Protein AF-A0AAC9ZAG9-F1 (afdb_monomer_lite)

Sequence (111 aa):
MLNHARTSDVYRRPFRFSRSLTHSKCSLFVRFMWAMRKTVIGGEVSEDDWVIVWNGRSVGRISLDAFPYNDAKSWTWATWVHPAEHGRVDTMEEAREKVRKVVLRVLASED

Radius of gyration: 29.69 Å; chains: 1; bounding box: 39×65×87 Å

Foldseek 3Di:
DDDDDDDDDDDDDDDDDDDDDDPPPPVPPLPFDWDWDFDADPNDTDPFKIFIDTSNHGFKIKGAQPDDPPPFAGIKIWTPQPVTDIGHDNDPVVNVVVSVVVVVVSVVVVD

Secondary structure (DSSP, 8-state):
---------------------------------EEEEEEEETTEEEEEEEEEEETTEEEEEEEE-SS-STT--SEEEEE-SSSP-EEEESSHHHHHHHHHHHHHHHHHT--

Organism: NCBI:txid60890

Structure (mmCIF, N/CA/C/O backbone):
data_AF-A0AAC9ZAG9-F1
#
_entry.id   AF-A0AAC9ZAG9-F1
#
loop_
_atom_site.group_PDB
_atom_site.id
_atom_site.type_symbol
_atom_site.label_atom_id
_atom_site.label_alt_id
_atom_site.label_comp_id
_atom_site.label_asym_id
_atom_site.label_entity_id
_atom_site.label_seq_id
_atom_site.pdbx_PDB_ins_code
_atom_site.Cartn_x
_atom_site.Cartn_y
_atom_site.Cartn_z
_atom_site.occupancy
_atom_site.B_iso_or_equiv
_atom_site.auth_seq_id
_atom_site.auth_comp_id
_atom_site.auth_asym_id
_atom_site.auth_atom_id
_atom_site.pdbx_PDB_model_num
ATOM 1 N N . MET A 1 1 ? 17.620 49.764 66.964 1.00 44.97 1 MET A N 1
ATOM 2 C CA . MET A 1 1 ? 17.117 48.440 67.395 1.00 44.97 1 MET A CA 1
ATOM 3 C C . MET A 1 1 ? 15.612 48.534 67.516 1.00 44.97 1 MET A C 1
ATOM 5 O O . MET A 1 1 ? 15.183 49.415 68.240 1.00 44.97 1 MET A O 1
ATOM 9 N N . LEU A 1 2 ? 14.835 47.689 66.836 1.00 36.41 2 LEU A N 1
ATOM 10 C CA . LEU A 1 2 ? 13.426 47.433 67.170 1.00 36.41 2 LEU A CA 1
ATOM 11 C C . LEU A 1 2 ? 13.004 46.113 66.508 1.00 36.41 2 LEU A C 1
ATOM 13 O O . LEU A 1 2 ? 12.694 46.056 65.324 1.00 36.41 2 LEU A O 1
ATOM 17 N N . ASN A 1 3 ? 13.062 45.045 67.303 1.00 41.78 3 ASN A N 1
ATOM 18 C CA . ASN A 1 3 ? 12.321 43.807 67.085 1.00 41.78 3 ASN A CA 1
ATOM 19 C C . ASN A 1 3 ? 10.906 44.014 67.635 1.00 41.78 3 ASN A C 1
ATOM 21 O O . ASN A 1 3 ? 10.797 44.596 68.712 1.00 41.78 3 ASN A O 1
ATOM 25 N N . HIS A 1 4 ? 9.875 43.437 67.016 1.00 35.66 4 HIS A N 1
ATOM 26 C CA . HIS A 1 4 ? 9.068 42.388 67.664 1.00 35.66 4 HIS A CA 1
ATOM 27 C C . HIS A 1 4 ? 7.894 41.922 66.798 1.00 35.66 4 HIS A C 1
ATOM 29 O O . HIS A 1 4 ? 7.193 42.704 66.161 1.00 35.66 4 HIS A O 1
ATOM 35 N N . ALA A 1 5 ? 7.708 40.605 66.837 1.00 42.03 5 ALA A N 1
ATOM 36 C CA . ALA A 1 5 ? 6.635 39.824 66.249 1.00 42.03 5 ALA A CA 1
ATOM 37 C C . ALA A 1 5 ? 5.293 39.967 67.003 1.00 42.03 5 ALA A C 1
ATOM 39 O O . ALA A 1 5 ? 5.256 40.368 68.167 1.00 42.03 5 ALA A O 1
ATOM 40 N N . ARG A 1 6 ? 4.201 39.557 66.341 1.00 35.91 6 ARG A N 1
ATOM 41 C CA . ARG A 1 6 ? 2.849 39.329 66.891 1.00 35.91 6 ARG A CA 1
ATOM 42 C C . ARG A 1 6 ? 2.343 37.942 66.442 1.00 35.91 6 ARG A C 1
ATOM 44 O O . ARG A 1 6 ? 2.475 37.639 65.263 1.00 35.91 6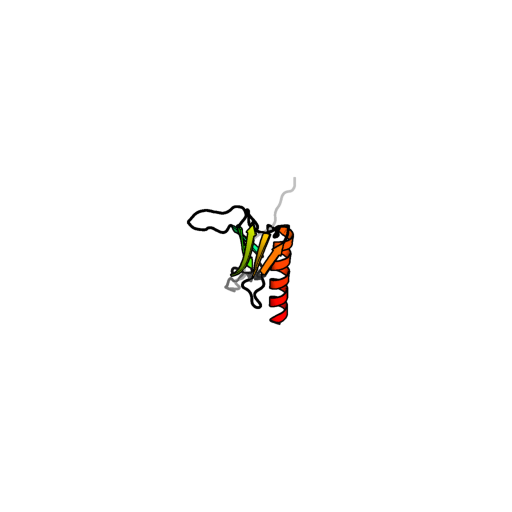 ARG A O 1
ATOM 51 N N . THR A 1 7 ? 2.041 37.012 67.363 1.00 39.53 7 THR A N 1
ATOM 52 C CA . THR A 1 7 ? 0.726 36.689 68.011 1.00 39.53 7 THR A CA 1
ATOM 53 C C . THR A 1 7 ? -0.002 35.536 67.274 1.00 39.53 7 THR A C 1
ATOM 55 O O . THR A 1 7 ? -0.423 35.729 66.142 1.00 39.53 7 THR A O 1
ATOM 58 N N . SER A 1 8 ? 0.137 34.268 67.696 1.00 38.47 8 SER A N 1
ATOM 59 C CA . SER A 1 8 ? -0.743 33.406 68.545 1.00 38.47 8 SER A CA 1
ATOM 60 C C . SER A 1 8 ? -2.171 33.043 68.056 1.00 38.47 8 SER A C 1
ATOM 62 O O . SER A 1 8 ? -3.074 33.868 68.063 1.00 38.47 8 SER A O 1
ATOM 64 N N . ASP A 1 9 ? -2.330 31.757 67.698 1.00 39.03 9 ASP A N 1
ATOM 65 C CA . ASP A 1 9 ? -3.156 30.688 68.316 1.00 39.03 9 ASP A CA 1
ATOM 66 C C . ASP A 1 9 ? -4.712 30.774 68.514 1.00 39.03 9 ASP A C 1
ATOM 68 O O . ASP A 1 9 ? -5.228 31.500 69.357 1.00 39.03 9 ASP A O 1
ATOM 72 N N . VAL A 1 10 ? -5.385 29.817 67.831 1.00 39.94 10 VAL A N 1
ATOM 73 C CA . VAL A 1 10 ? -6.517 28.884 68.166 1.00 39.94 10 VAL A CA 1
ATOM 74 C C . VAL A 1 10 ? -8.035 29.168 68.006 1.00 39.94 10 VAL A C 1
ATOM 76 O O . VAL A 1 10 ? -8.626 30.051 68.613 1.00 39.94 10 VAL A O 1
ATOM 79 N N . TYR A 1 11 ? -8.655 28.158 67.348 1.00 30.48 11 TYR A N 1
ATOM 80 C CA . TYR A 1 11 ? -9.984 27.506 67.496 1.00 30.48 11 TYR A CA 1
ATOM 81 C C . TYR A 1 11 ? -11.201 27.949 66.645 1.00 30.48 11 TYR A C 1
ATOM 83 O O . TYR A 1 11 ? -11.932 28.857 67.020 1.00 30.48 11 TYR A O 1
ATOM 91 N N . ARG A 1 12 ? -11.565 27.119 65.637 1.00 36.69 12 ARG A N 1
ATOM 92 C CA . ARG A 1 12 ? -12.884 26.421 65.510 1.00 36.69 12 ARG A CA 1
ATOM 93 C C . ARG A 1 12 ? -12.974 25.483 64.275 1.00 36.69 12 ARG A C 1
ATOM 95 O O . ARG A 1 12 ? -13.178 25.949 63.170 1.00 36.69 12 ARG A O 1
ATOM 102 N N . ARG A 1 13 ? -12.844 24.167 64.533 1.00 47.53 13 ARG A N 1
ATOM 103 C CA . ARG A 1 13 ? -13.651 22.980 64.110 1.00 47.53 13 ARG A CA 1
ATOM 104 C C . ARG A 1 13 ? -14.211 22.800 62.661 1.00 47.53 13 ARG A C 1
ATOM 106 O O . ARG A 1 13 ? -14.320 23.742 61.897 1.00 47.53 13 ARG A O 1
ATOM 113 N N . PRO A 1 14 ? -14.529 21.543 62.263 1.00 48.56 14 PRO A N 1
ATOM 114 C CA . PRO A 1 14 ? -14.115 20.969 60.982 1.00 48.56 14 PRO A CA 1
ATOM 115 C C . PRO A 1 14 ? -15.234 20.894 59.935 1.00 48.56 14 PRO A C 1
ATOM 117 O O . PRO A 1 14 ? -16.389 20.646 60.272 1.00 48.56 14 PRO A O 1
ATOM 120 N N . PHE A 1 15 ? -14.866 20.960 58.654 1.00 33.34 15 PHE A N 1
ATOM 121 C CA . PHE A 1 15 ? -15.697 20.445 57.567 1.00 33.34 15 PHE A CA 1
ATOM 122 C C . PHE A 1 15 ? -15.016 19.239 56.928 1.00 33.34 15 PHE A C 1
ATOM 124 O O . PHE A 1 15 ? -13.955 19.317 56.314 1.00 33.34 15 PHE A O 1
ATOM 131 N N . ARG A 1 16 ? -15.653 18.091 57.133 1.00 43.94 16 ARG A N 1
ATOM 132 C CA . ARG A 1 16 ? -15.365 16.826 56.477 1.00 43.94 16 ARG A CA 1
ATOM 133 C C . ARG A 1 16 ? -16.045 16.895 55.108 1.00 43.94 16 ARG A C 1
ATOM 135 O O . ARG A 1 16 ? -17.268 16.875 55.055 1.00 43.94 16 ARG A O 1
ATOM 142 N N . PHE A 1 17 ? -15.289 16.944 54.017 1.00 34.81 17 PHE A N 1
ATOM 143 C CA . PHE A 1 17 ? -15.793 16.467 52.730 1.00 34.81 17 PHE A CA 1
ATOM 144 C C . PHE A 1 17 ? -14.730 15.590 52.082 1.00 34.81 17 PHE A C 1
ATOM 146 O O . PHE A 1 17 ? -13.651 16.022 51.689 1.00 34.81 17 PHE A O 1
ATOM 153 N N . SER A 1 18 ? -15.033 14.302 52.111 1.00 39.91 18 SER A N 1
ATOM 154 C CA . SER A 1 18 ? -14.265 13.221 51.528 1.00 39.91 18 SER A CA 1
ATOM 155 C C . SER A 1 18 ? -14.416 13.181 50.009 1.00 39.91 18 SER A C 1
ATOM 157 O O . SER A 1 18 ? -15.485 13.515 49.503 1.00 39.91 18 SER A O 1
ATOM 159 N N . ARG A 1 19 ? -13.423 12.543 49.376 1.00 40.66 19 ARG A N 1
ATOM 160 C CA . ARG A 1 19 ? -13.381 11.994 48.006 1.00 40.66 19 ARG A CA 1
ATOM 161 C C . ARG A 1 19 ? -13.000 13.035 46.954 1.00 40.66 19 ARG A C 1
ATOM 163 O O . ARG A 1 19 ? -13.780 13.899 46.593 1.00 40.66 19 ARG A O 1
ATOM 170 N N . SER A 1 20 ? -11.734 13.082 46.542 1.00 49.38 20 SER A N 1
ATOM 171 C CA . SER A 1 20 ? -11.099 12.112 45.633 1.00 49.38 20 SER A CA 1
ATOM 172 C C . SER A 1 20 ? -11.958 11.845 44.399 1.00 49.38 20 SER A C 1
ATOM 174 O O . SER A 1 20 ? -12.771 10.928 44.383 1.00 49.38 20 SER A O 1
ATOM 176 N N . LEU A 1 21 ? -11.759 12.669 43.382 1.00 41.72 21 LEU A N 1
ATOM 177 C CA . LEU A 1 21 ? -11.765 12.304 41.969 1.00 41.72 21 LEU A CA 1
ATOM 178 C C . LEU A 1 21 ? -11.364 13.584 41.251 1.00 41.72 21 LEU A C 1
ATOM 180 O O . LEU A 1 21 ? -12.183 14.445 40.938 1.00 41.72 21 LEU A O 1
ATOM 184 N N . THR A 1 22 ? -10.055 13.738 41.064 1.00 48.72 22 THR A N 1
ATOM 185 C CA . THR A 1 22 ? -9.536 14.573 39.993 1.00 48.72 22 THR A CA 1
ATOM 186 C C . THR A 1 22 ? -10.270 14.127 38.739 1.00 48.72 22 THR A C 1
ATOM 188 O O . THR A 1 22 ? -10.119 12.994 38.285 1.00 48.72 22 THR A O 1
ATOM 191 N N . HIS A 1 23 ? -11.137 14.996 38.225 1.00 39.66 23 HIS A N 1
ATOM 192 C CA . HIS A 1 23 ? -11.703 14.865 36.895 1.00 39.66 23 HIS A CA 1
ATOM 193 C C . HIS A 1 23 ? -10.532 15.026 35.917 1.00 39.66 23 HIS A C 1
ATOM 195 O O . HIS A 1 23 ? -10.337 16.073 35.303 1.00 39.66 23 HIS A O 1
ATOM 201 N N . SER A 1 24 ? -9.718 13.978 35.792 1.00 41.28 24 SER A N 1
ATOM 202 C CA . SER A 1 24 ? -8.961 13.726 34.586 1.00 41.28 24 SER A CA 1
ATOM 203 C C . SER A 1 24 ? -10.018 13.535 33.516 1.00 41.28 24 SER A C 1
ATOM 205 O O . SER A 1 24 ? -10.494 12.431 33.265 1.00 41.28 24 SER A O 1
ATOM 207 N N . LYS A 1 25 ? -10.401 14.640 32.877 1.00 45.16 25 LYS A N 1
ATOM 208 C CA . LYS A 1 25 ? -10.782 14.613 31.476 1.00 45.16 25 LYS A CA 1
ATOM 209 C C . LYS A 1 25 ? -9.545 14.103 30.738 1.00 45.16 25 LYS A C 1
ATOM 211 O O . LYS A 1 25 ? -8.800 14.874 30.142 1.00 45.16 25 LYS A O 1
ATOM 216 N N . CYS A 1 26 ? -9.307 12.792 30.821 1.00 34.34 26 CYS A N 1
ATOM 217 C CA . CYS A 1 26 ? -8.665 12.042 29.766 1.00 34.34 26 CYS A CA 1
ATOM 218 C C . CYS A 1 26 ? -9.588 12.258 28.581 1.00 34.34 26 CYS A C 1
ATOM 220 O O . CYS A 1 26 ? -10.552 11.527 28.372 1.00 34.34 26 CYS A O 1
ATOM 222 N N . SER A 1 27 ? -9.361 13.381 27.908 1.00 42.62 27 SER A N 1
ATOM 223 C CA . SER A 1 27 ? -9.904 13.658 26.607 1.00 42.62 27 SER A CA 1
ATOM 224 C C . SER A 1 27 ? -9.363 12.524 25.759 1.00 42.62 27 SER A C 1
ATOM 226 O O . SER A 1 27 ? -8.213 12.549 25.323 1.00 42.62 27 SER A O 1
ATOM 228 N N . LEU A 1 28 ? -10.163 11.465 25.646 1.00 45.50 28 LEU A N 1
ATOM 229 C CA . LEU A 1 28 ? -10.043 10.411 24.661 1.00 45.50 28 LEU A CA 1
ATOM 230 C C . LEU A 1 28 ? -10.290 11.075 23.303 1.00 45.50 28 LEU A C 1
ATOM 232 O O . LEU A 1 28 ? -11.242 10.767 22.599 1.00 45.50 28 LEU A O 1
ATOM 236 N N . PHE A 1 29 ? -9.414 12.007 22.922 1.00 42.75 29 PHE A N 1
ATOM 237 C CA . PHE A 1 29 ? -9.039 12.143 21.535 1.00 42.75 29 PHE A CA 1
ATOM 238 C C . PHE A 1 29 ? -8.408 10.802 21.208 1.00 42.75 29 PHE A C 1
ATOM 240 O O . PHE A 1 29 ? -7.208 10.592 21.392 1.00 42.75 29 PHE A O 1
ATOM 247 N N . VAL A 1 30 ? -9.254 9.865 20.781 1.00 48.50 30 VAL A N 1
ATOM 248 C CA . VAL A 1 30 ? -8.845 8.747 19.949 1.00 48.50 30 VAL A CA 1
ATOM 249 C C . VAL A 1 30 ? -8.249 9.416 18.722 1.00 48.50 30 VAL A C 1
ATOM 251 O O . VAL A 1 30 ? -8.926 9.761 17.760 1.00 48.50 30 VAL A O 1
ATOM 254 N N . ARG A 1 31 ? -6.971 9.770 18.841 1.00 51.75 31 ARG A N 1
ATOM 255 C CA . ARG A 1 31 ? -6.169 10.323 17.772 1.00 51.75 31 ARG A CA 1
ATOM 256 C C . ARG A 1 31 ? -6.273 9.263 16.694 1.00 51.75 31 ARG A C 1
ATOM 258 O O . ARG A 1 31 ? -5.883 8.125 16.936 1.00 51.75 31 ARG A O 1
ATOM 265 N N . PHE A 1 32 ? -6.882 9.591 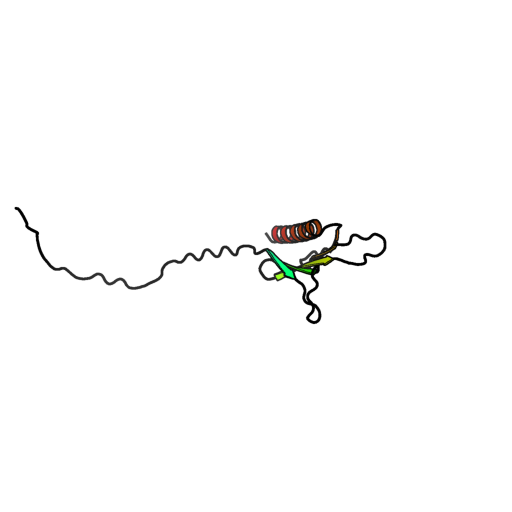15.564 1.00 58.47 32 PHE A N 1
ATOM 266 C CA . PHE A 1 32 ? -6.927 8.687 14.429 1.00 58.47 32 PHE A CA 1
ATOM 267 C C . PHE A 1 32 ? -5.480 8.379 14.022 1.00 58.47 32 PHE A C 1
ATOM 269 O O . PHE A 1 32 ? -4.797 9.185 13.390 1.00 58.47 32 PHE A O 1
ATOM 276 N N . MET A 1 33 ? -4.958 7.261 14.524 1.00 71.88 33 MET A N 1
ATOM 277 C CA . MET A 1 33 ? -3.549 6.917 14.412 1.00 71.88 33 MET A CA 1
ATOM 278 C C . MET A 1 33 ? -3.338 6.214 13.082 1.00 71.88 33 MET A C 1
ATOM 280 O O . MET A 1 33 ? -3.681 5.042 12.924 1.00 71.88 33 MET A O 1
ATOM 284 N N . TRP A 1 34 ? -2.769 6.958 12.137 1.00 83.44 34 TRP A N 1
ATOM 285 C CA . TRP A 1 34 ? -2.152 6.398 10.947 1.00 83.44 34 TRP A CA 1
ATOM 286 C C . TRP A 1 34 ? -0.770 5.866 11.315 1.00 83.44 34 TRP A C 1
ATOM 288 O O . TRP A 1 34 ? 0.083 6.619 11.789 1.00 83.44 34 TRP A O 1
ATOM 298 N N . ALA A 1 35 ? -0.540 4.579 11.094 1.00 86.06 35 ALA A N 1
ATOM 299 C CA . ALA A 1 35 ? 0.750 3.944 11.302 1.00 86.06 35 ALA A CA 1
ATOM 300 C C . ALA A 1 35 ? 1.100 3.056 10.108 1.00 86.06 35 ALA A C 1
ATOM 302 O O . ALA A 1 35 ? 0.225 2.530 9.424 1.00 86.06 35 ALA A O 1
ATOM 303 N N . MET A 1 36 ? 2.395 2.878 9.870 1.00 85.06 36 MET A N 1
ATOM 304 C CA . MET A 1 36 ? 2.904 1.903 8.910 1.00 85.06 36 MET A CA 1
ATOM 305 C C . MET A 1 36 ? 3.827 0.950 9.648 1.00 85.06 36 MET A C 1
ATOM 307 O O . MET A 1 36 ? 4.634 1.377 10.475 1.00 85.06 36 MET A O 1
ATOM 311 N N . ARG A 1 37 ? 3.670 -0.341 9.383 1.00 86.00 37 ARG A N 1
ATOM 312 C CA . ARG A 1 37 ? 4.485 -1.403 9.971 1.00 86.00 37 ARG A CA 1
ATOM 313 C C . ARG A 1 37 ? 5.124 -2.182 8.841 1.00 86.00 37 ARG A C 1
ATOM 315 O O . ARG A 1 37 ? 4.432 -2.486 7.876 1.00 86.00 37 ARG A O 1
ATOM 322 N N . LYS A 1 38 ? 6.408 -2.510 8.963 1.00 86.56 38 LYS A N 1
ATOM 323 C CA . LYS A 1 38 ? 7.040 -3.406 7.996 1.00 86.56 38 LYS A CA 1
ATOM 324 C C . LYS A 1 38 ? 6.376 -4.778 8.062 1.00 86.56 38 LYS A C 1
ATOM 326 O O . LYS A 1 38 ? 6.048 -5.259 9.152 1.00 86.56 38 LYS A O 1
ATOM 331 N N . THR A 1 39 ? 6.152 -5.374 6.903 1.00 81.19 39 THR A N 1
ATOM 332 C CA . THR A 1 39 ? 5.609 -6.725 6.811 1.00 81.19 39 THR A CA 1
ATOM 333 C C . THR A 1 39 ? 6.703 -7.723 7.182 1.00 81.19 39 THR A C 1
ATOM 335 O O . THR A 1 39 ? 7.845 -7.600 6.742 1.00 81.19 39 THR A O 1
ATOM 338 N N . VAL A 1 40 ? 6.350 -8.711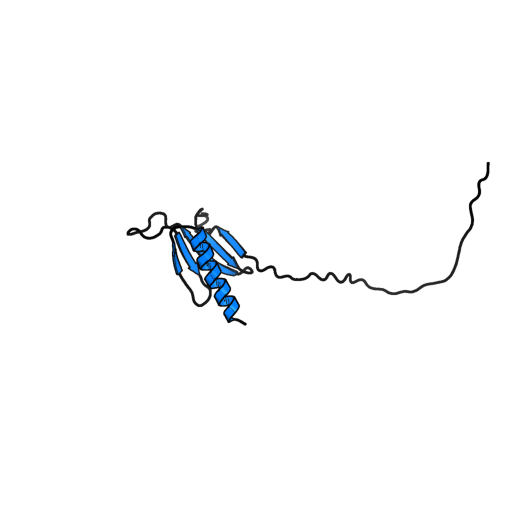 8.006 1.00 75.88 40 VAL A N 1
ATOM 339 C CA . VAL A 1 40 ? 7.231 -9.829 8.359 1.00 75.88 40 VAL A CA 1
ATOM 340 C C . VAL A 1 40 ? 6.652 -11.090 7.735 1.00 75.88 40 VAL A C 1
ATOM 342 O O . VAL A 1 40 ? 5.537 -11.484 8.079 1.00 75.88 40 VAL A O 1
ATOM 345 N N . ILE A 1 41 ? 7.382 -11.711 6.812 1.00 70.38 41 ILE A N 1
ATOM 346 C CA . ILE A 1 41 ? 6.970 -12.938 6.121 1.00 70.38 41 ILE A CA 1
ATOM 347 C C . ILE A 1 41 ? 8.024 -14.001 6.412 1.00 70.38 41 ILE A C 1
ATOM 349 O O . ILE A 1 41 ? 9.201 -13.791 6.159 1.00 70.38 41 ILE A O 1
ATOM 353 N N . GLY A 1 42 ? 7.623 -15.131 7.001 1.00 66.88 42 GLY A N 1
ATOM 354 C CA . GLY A 1 42 ? 8.558 -16.225 7.305 1.00 66.88 42 GLY A CA 1
ATOM 355 C C . GLY A 1 42 ? 9.666 -15.878 8.311 1.00 66.88 42 GLY A C 1
ATOM 356 O O . GLY A 1 42 ? 10.660 -16.588 8.379 1.00 66.88 42 GLY A O 1
ATOM 357 N N . GLY A 1 43 ? 9.508 -14.802 9.092 1.00 73.31 43 GLY A N 1
ATOM 358 C CA . GLY A 1 43 ? 10.545 -14.285 9.995 1.00 73.31 43 GLY A CA 1
ATOM 359 C C . GLY A 1 43 ? 11.475 -13.250 9.352 1.00 73.31 43 GLY A C 1
ATOM 360 O O . GLY A 1 43 ? 12.250 -12.616 10.063 1.00 73.31 43 GLY A O 1
ATOM 361 N N . GLU A 1 44 ? 11.351 -13.018 8.046 1.00 70.06 44 GLU A N 1
ATOM 362 C CA . GLU A 1 44 ? 12.109 -12.006 7.318 1.00 70.06 44 GLU A CA 1
ATOM 363 C C . GLU A 1 44 ? 11.301 -10.715 7.193 1.00 70.06 44 GLU A C 1
ATOM 365 O O . GLU A 1 44 ? 10.097 -10.722 6.917 1.00 70.06 44 GLU A O 1
ATOM 370 N N . VAL A 1 45 ? 11.969 -9.586 7.424 1.00 73.19 45 VAL A N 1
ATOM 371 C CA . VAL A 1 45 ? 11.387 -8.256 7.243 1.00 73.19 45 VAL A CA 1
ATOM 372 C C . VAL A 1 45 ? 11.810 -7.756 5.871 1.00 73.19 45 VAL A C 1
ATOM 374 O O . VAL A 1 45 ? 12.985 -7.464 5.667 1.00 73.19 45 VAL A O 1
ATOM 377 N N . SER A 1 46 ? 10.867 -7.640 4.939 1.00 73.94 46 SER A N 1
ATOM 378 C CA . SER A 1 46 ? 11.155 -6.989 3.661 1.00 73.94 46 SER A CA 1
ATOM 379 C C . SER A 1 46 ? 11.208 -5.474 3.877 1.00 73.94 46 SER A C 1
ATOM 381 O O . SER A 1 46 ? 10.345 -4.897 4.546 1.00 73.94 46 SER A O 1
ATOM 383 N N . GLU A 1 47 ? 12.260 -4.820 3.382 1.00 77.50 47 GLU A N 1
ATOM 384 C CA . GLU A 1 47 ? 12.469 -3.386 3.615 1.00 77.50 47 GLU A CA 1
ATOM 385 C C . GLU A 1 47 ? 11.433 -2.514 2.903 1.00 77.50 47 GLU A C 1
ATOM 387 O O . GLU A 1 47 ? 11.036 -1.473 3.437 1.00 77.50 47 GLU A O 1
ATOM 392 N N . ASP A 1 48 ? 10.940 -2.994 1.765 1.00 85.44 48 ASP A N 1
ATOM 393 C CA . ASP A 1 48 ? 10.047 -2.271 0.869 1.00 85.44 48 ASP A CA 1
ATOM 394 C C . ASP A 1 48 ? 8.594 -2.758 0.942 1.00 85.44 48 ASP A C 1
ATOM 396 O O . ASP A 1 48 ? 7.799 -2.501 0.040 1.00 85.44 48 ASP A O 1
ATOM 400 N N . ASP A 1 49 ? 8.226 -3.449 2.024 1.00 88.19 49 ASP A N 1
ATOM 401 C CA . ASP A 1 49 ? 6.885 -3.985 2.252 1.00 88.19 49 ASP A CA 1
ATOM 402 C C . ASP A 1 49 ? 6.289 -3.471 3.565 1.00 88.19 49 ASP A C 1
ATOM 404 O O . ASP A 1 49 ? 6.831 -3.661 4.657 1.00 88.19 49 ASP A O 1
ATOM 408 N N . TRP A 1 50 ? 5.139 -2.816 3.452 1.00 90.00 50 TRP A N 1
ATOM 409 C CA . TRP A 1 50 ? 4.526 -2.034 4.509 1.00 90.00 50 TRP A CA 1
ATOM 410 C C . TRP A 1 50 ? 3.036 -2.339 4.631 1.00 90.00 50 TRP A C 1
ATOM 412 O O . TRP A 1 50 ? 2.252 -2.103 3.715 1.00 90.00 50 TRP A O 1
ATOM 422 N N . VAL A 1 51 ? 2.609 -2.762 5.818 1.00 91.00 51 VAL A N 1
ATOM 423 C CA . VAL A 1 51 ? 1.199 -2.809 6.211 1.00 91.00 51 VAL A CA 1
ATOM 424 C C . VAL A 1 51 ? 0.774 -1.445 6.737 1.00 91.00 51 VAL A C 1
ATOM 426 O O . VAL A 1 51 ? 1.388 -0.878 7.646 1.00 91.00 51 VAL A O 1
ATOM 429 N N . ILE A 1 52 ? -0.328 -0.938 6.196 1.00 90.75 52 ILE A N 1
ATOM 430 C CA . ILE A 1 52 ? -0.952 0.307 6.627 1.00 90.75 52 ILE A CA 1
ATOM 431 C C . ILE A 1 52 ? -1.969 -0.004 7.717 1.00 90.75 52 ILE A C 1
ATOM 433 O O . ILE A 1 52 ? -2.872 -0.820 7.526 1.00 90.75 52 ILE A O 1
ATOM 437 N N . VAL A 1 53 ? -1.828 0.662 8.860 1.00 89.38 53 VAL A N 1
ATOM 438 C CA . VAL A 1 53 ? -2.680 0.486 10.034 1.00 89.38 53 VAL A CA 1
ATOM 439 C C . VAL A 1 53 ? -3.399 1.797 10.338 1.00 89.38 53 VAL A C 1
ATOM 441 O O . VAL A 1 53 ? -2.766 2.835 10.526 1.00 89.38 53 VAL A O 1
ATOM 444 N N . TRP A 1 54 ? -4.724 1.733 10.429 1.00 86.81 54 TRP A N 1
ATOM 445 C CA . TRP A 1 54 ? -5.589 2.832 10.840 1.00 86.81 54 TRP A CA 1
ATOM 446 C C . TRP A 1 54 ? -6.394 2.431 12.068 1.00 86.81 54 TRP A C 1
ATOM 448 O O . TRP A 1 54 ? -7.069 1.403 12.067 1.00 86.81 54 TRP A O 1
ATOM 458 N N . ASN A 1 55 ? -6.317 3.239 13.127 1.00 84.88 55 ASN A N 1
ATOM 459 C CA . ASN A 1 55 ? -7.036 2.995 14.382 1.00 84.88 55 ASN A CA 1
ATOM 460 C C . ASN A 1 55 ? -6.827 1.561 14.929 1.00 84.88 55 ASN A C 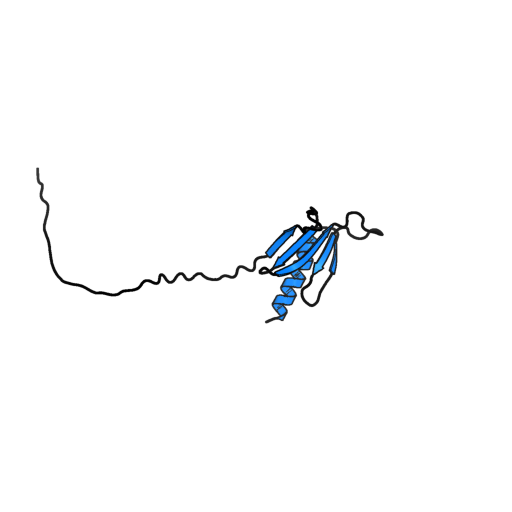1
ATOM 462 O O . ASN A 1 55 ? -7.759 0.881 15.354 1.00 84.88 55 ASN A O 1
ATOM 466 N N . GLY A 1 56 ? -5.590 1.062 14.825 1.00 84.38 56 GLY A N 1
ATOM 467 C CA . GLY A 1 56 ? -5.212 -0.290 15.248 1.00 84.38 56 GL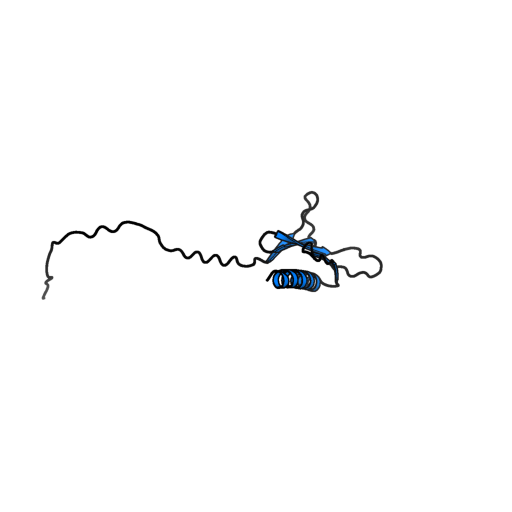Y A CA 1
ATOM 468 C C . GLY A 1 56 ? -5.617 -1.423 14.296 1.00 84.38 56 GLY A C 1
ATOM 469 O O . GLY A 1 56 ? -5.224 -2.561 14.538 1.00 84.38 56 GLY A O 1
ATOM 470 N N . ARG A 1 57 ? -6.341 -1.143 13.206 1.00 86.00 57 ARG A N 1
ATOM 471 C CA . ARG A 1 57 ? -6.743 -2.133 12.194 1.00 86.00 57 ARG A CA 1
ATOM 472 C C . ARG A 1 57 ? -5.875 -2.030 10.948 1.00 86.00 57 ARG A C 1
ATOM 474 O O . ARG A 1 57 ? -5.601 -0.933 10.470 1.00 86.00 57 ARG A O 1
ATOM 481 N N . SER A 1 58 ? -5.454 -3.162 10.398 1.00 89.25 58 SER A N 1
ATOM 482 C CA . SER A 1 58 ? -4.794 -3.202 9.090 1.00 89.25 58 SER A CA 1
ATOM 483 C C . SER A 1 58 ? -5.798 -2.832 7.997 1.00 89.25 58 SER A C 1
ATOM 485 O O . SER A 1 58 ? -6.803 -3.519 7.828 1.00 89.25 58 SER A O 1
ATOM 487 N N . VAL A 1 59 ? -5.527 -1.760 7.259 1.00 90.44 59 VAL A N 1
ATOM 488 C CA . VAL A 1 59 ? -6.422 -1.235 6.213 1.00 90.44 59 VAL A CA 1
ATOM 489 C C . VAL A 1 59 ? -5.860 -1.373 4.809 1.00 90.44 59 VAL A C 1
ATOM 491 O O . VAL A 1 59 ? -6.617 -1.307 3.845 1.00 90.44 59 VAL A O 1
ATOM 494 N N . GLY A 1 60 ? -4.559 -1.624 4.674 1.00 91.88 60 GLY A N 1
ATOM 495 C CA . GLY A 1 60 ? -3.936 -1.826 3.374 1.00 91.88 60 GLY A CA 1
ATOM 496 C C . GLY A 1 60 ? -2.515 -2.353 3.464 1.00 91.88 60 GLY A C 1
ATOM 497 O O . GLY A 1 60 ? -1.993 -2.593 4.555 1.00 91.88 60 GLY A O 1
ATOM 498 N N . ARG A 1 61 ? -1.895 -2.523 2.302 1.00 92.56 61 ARG A N 1
ATOM 499 C CA . ARG A 1 61 ? -0.493 -2.907 2.140 1.00 92.56 61 ARG A CA 1
ATOM 500 C C . ARG A 1 61 ? 0.108 -2.159 0.956 1.00 92.56 61 ARG A C 1
ATOM 502 O O . ARG A 1 61 ? -0.589 -1.884 -0.019 1.00 92.56 61 ARG A O 1
ATOM 509 N N . ILE A 1 62 ? 1.385 -1.834 1.066 1.00 92.81 62 ILE A N 1
ATOM 510 C CA . ILE A 1 62 ? 2.201 -1.235 0.017 1.00 92.81 62 ILE A CA 1
ATOM 511 C C . ILE A 1 62 ? 3.463 -2.073 -0.088 1.00 92.81 62 ILE A C 1
ATOM 513 O O . ILE A 1 62 ? 4.104 -2.316 0.928 1.00 92.81 62 ILE A O 1
ATOM 517 N N . SER A 1 63 ? 3.815 -2.508 -1.289 1.00 90.88 63 SER A N 1
ATOM 518 C CA . SER A 1 63 ? 5.020 -3.302 -1.513 1.00 90.88 63 SER A CA 1
ATOM 519 C C . SER A 1 63 ? 5.702 -2.900 -2.810 1.00 90.88 63 SER A C 1
ATOM 521 O O . SER A 1 63 ? 5.024 -2.698 -3.823 1.00 90.88 63 SER A O 1
ATOM 523 N N . LEU A 1 64 ? 7.028 -2.831 -2.792 1.00 87.88 64 LEU A N 1
ATOM 524 C CA . LEU A 1 64 ? 7.823 -2.753 -4.010 1.00 87.88 64 LEU A CA 1
ATOM 525 C C . LEU A 1 64 ? 7.876 -4.129 -4.678 1.00 87.88 64 LEU A C 1
ATOM 527 O O . LEU A 1 64 ? 8.250 -5.130 -4.070 1.00 87.88 64 LEU A O 1
ATOM 531 N N . ASP A 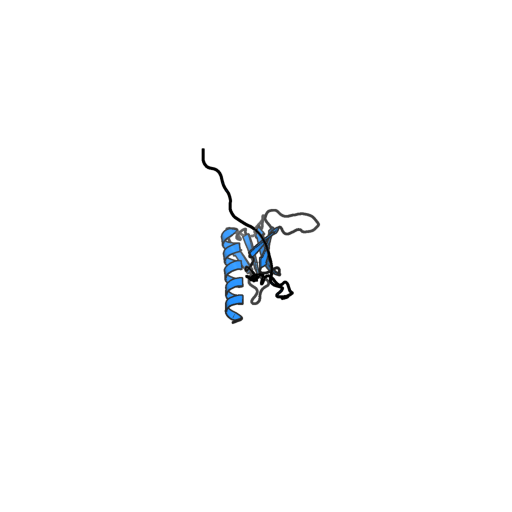1 65 ? 7.500 -4.161 -5.944 1.00 84.50 65 ASP A N 1
ATOM 532 C CA . ASP A 1 65 ? 7.785 -5.250 -6.860 1.00 84.50 65 ASP A CA 1
ATOM 533 C C . ASP A 1 65 ? 9.157 -4.972 -7.489 1.00 84.50 65 ASP A C 1
ATOM 535 O O . ASP A 1 65 ? 9.310 -4.041 -8.282 1.00 84.50 65 ASP A O 1
ATOM 539 N N . ALA A 1 66 ? 10.176 -5.731 -7.074 1.00 74.00 66 ALA A N 1
ATOM 540 C CA . ALA A 1 66 ? 11.554 -5.553 -7.539 1.00 74.00 66 ALA A CA 1
ATOM 541 C C . ALA A 1 66 ? 11.745 -5.966 -9.010 1.00 74.00 66 ALA A C 1
ATOM 543 O O . ALA A 1 66 ? 12.707 -5.540 -9.648 1.00 74.00 66 ALA A O 1
ATOM 544 N N . PHE A 1 67 ? 10.829 -6.775 -9.553 1.00 75.88 67 PHE A N 1
ATOM 545 C CA . PHE A 1 67 ? 10.881 -7.275 -10.926 1.00 75.88 67 PHE A CA 1
ATOM 546 C C . PHE A 1 67 ? 9.508 -7.138 -11.592 1.00 75.88 67 PHE A C 1
ATOM 548 O O . PHE A 1 67 ? 8.856 -8.145 -11.890 1.00 75.88 67 PHE A O 1
ATOM 555 N N . PRO A 1 68 ? 9.044 -5.901 -11.837 1.00 76.12 68 PRO A N 1
ATOM 556 C CA . PRO A 1 68 ? 7.750 -5.700 -12.456 1.00 76.12 68 PRO A CA 1
ATOM 557 C C . PRO A 1 68 ? 7.770 -6.235 -13.894 1.00 76.12 68 PRO A C 1
ATOM 559 O O . PRO A 1 68 ? 8.617 -5.874 -14.710 1.00 76.12 68 PRO A O 1
ATOM 562 N N . TYR A 1 69 ? 6.813 -7.098 -14.227 1.00 77.81 69 TYR A N 1
ATOM 563 C CA . TYR A 1 69 ? 6.640 -7.578 -15.598 1.00 77.81 69 TYR A CA 1
ATOM 564 C C . TYR A 1 69 ? 6.149 -6.452 -16.522 1.00 77.81 69 TYR A C 1
ATOM 566 O O . TYR A 1 69 ? 5.233 -5.716 -16.157 1.00 77.81 69 TYR A O 1
ATOM 574 N N . ASN A 1 70 ? 6.672 -6.404 -17.753 1.00 76.50 70 ASN A N 1
ATOM 575 C CA . ASN A 1 70 ? 6.109 -5.636 -18.874 1.00 76.50 70 ASN A CA 1
ATOM 576 C C . ASN A 1 70 ? 5.929 -4.131 -18.587 1.00 76.50 70 ASN A C 1
ATOM 578 O O . ASN A 1 70 ? 4.824 -3.604 -18.727 1.00 76.50 70 ASN A O 1
ATOM 582 N N . ASP A 1 71 ? 6.995 -3.471 -18.123 1.00 72.50 71 ASP A N 1
ATOM 583 C CA . ASP A 1 71 ? 7.019 -2.040 -17.773 1.00 72.50 71 ASP A CA 1
ATOM 584 C C . ASP A 1 71 ? 5.957 -1.629 -16.735 1.00 72.50 71 ASP A C 1
ATOM 586 O O . ASP A 1 71 ? 5.554 -0.466 -16.645 1.00 72.50 71 ASP A O 1
ATOM 590 N N . ALA A 1 72 ? 5.467 -2.585 -15.938 1.00 75.12 72 ALA A N 1
ATOM 591 C CA . ALA A 1 72 ? 4.546 -2.280 -14.859 1.00 75.12 72 ALA A CA 1
ATOM 592 C C . ALA A 1 72 ? 5.228 -1.394 -13.811 1.00 75.12 72 ALA A C 1
ATOM 594 O O . ALA A 1 72 ? 6.420 -1.503 -13.531 1.00 75.12 72 ALA A O 1
ATOM 595 N N . LYS A 1 73 ? 4.438 -0.519 -13.193 1.00 85.00 73 LYS A N 1
ATOM 596 C CA . LYS A 1 73 ? 4.957 0.365 -12.155 1.00 85.00 73 LYS A CA 1
ATOM 597 C C . LYS A 1 73 ? 5.397 -0.445 -10.936 1.00 85.00 73 LYS A C 1
ATOM 599 O O . LYS A 1 73 ? 4.691 -1.372 -10.529 1.00 85.00 73 LYS A O 1
ATOM 604 N N . SER A 1 74 ? 6.538 -0.080 -10.361 1.00 86.69 74 SER A N 1
ATOM 605 C CA . SER A 1 74 ? 7.224 -0.895 -9.356 1.00 86.69 74 SER A CA 1
ATOM 606 C C . SER A 1 74 ? 6.493 -0.954 -8.016 1.00 86.69 74 SER A C 1
ATOM 608 O O . SER A 1 74 ? 6.602 -1.946 -7.309 1.00 86.69 74 SER A O 1
ATOM 610 N N . TRP A 1 75 ? 5.717 0.062 -7.636 1.00 91.00 75 TRP A N 1
ATOM 611 C CA . TRP A 1 75 ? 5.029 0.064 -6.344 1.00 91.00 75 TRP A CA 1
ATOM 612 C C . TRP A 1 75 ? 3.602 -0.441 -6.474 1.00 91.00 75 TRP A C 1
ATOM 614 O O . TRP A 1 75 ? 2.785 0.136 -7.188 1.00 91.00 75 TRP A O 1
ATOM 624 N N . THR A 1 76 ? 3.269 -1.487 -5.727 1.00 92.06 76 THR A N 1
ATOM 625 C CA . THR A 1 76 ? 1.902 -2.002 -5.621 1.00 92.06 76 THR A CA 1
ATOM 626 C C . THR A 1 76 ? 1.260 -1.503 -4.332 1.00 92.06 76 THR A C 1
ATOM 628 O O . THR A 1 76 ? 1.899 -1.464 -3.282 1.00 92.06 76 THR A O 1
ATOM 631 N N . TRP A 1 77 ? -0.017 -1.133 -4.398 1.00 94.25 77 TRP A N 1
ATOM 632 C CA . TRP A 1 77 ? -0.827 -0.788 -3.233 1.00 94.25 77 TRP A CA 1
ATOM 633 C C . TRP A 1 77 ? -2.157 -1.529 -3.272 1.00 94.25 77 TRP A C 1
ATOM 635 O O . TRP A 1 77 ? -2.721 -1.764 -4.342 1.00 94.25 77 TRP A O 1
ATOM 645 N N . ALA A 1 78 ? -2.665 -1.882 -2.098 1.00 93.12 78 ALA A N 1
ATOM 646 C CA . ALA A 1 78 ? -3.971 -2.503 -1.941 1.00 93.12 78 ALA A CA 1
ATOM 647 C C . ALA A 1 78 ? -4.622 -2.078 -0.624 1.00 93.12 78 ALA A C 1
ATOM 649 O O . ALA A 1 78 ? -3.935 -1.846 0.376 1.00 93.12 78 ALA A O 1
ATOM 650 N N . THR A 1 79 ? -5.949 -2.005 -0.617 1.00 93.94 79 THR A N 1
ATOM 651 C CA . THR A 1 79 ? -6.774 -1.769 0.565 1.00 93.94 79 THR A CA 1
ATOM 652 C C . THR A 1 79 ? -7.695 -2.950 0.833 1.00 93.94 79 THR A C 1
ATOM 654 O O . THR A 1 79 ? -8.201 -3.595 -0.081 1.00 93.94 79 THR A O 1
ATOM 657 N N . TRP A 1 80 ? -7.928 -3.220 2.116 1.00 88.62 80 TRP A N 1
ATOM 658 C CA . TRP A 1 80 ? -8.840 -4.271 2.585 1.00 88.62 80 TRP A CA 1
ATOM 659 C C . TRP A 1 80 ? -10.171 -3.699 3.098 1.00 88.62 80 TRP A C 1
ATOM 661 O O . TRP A 1 80 ? -11.044 -4.447 3.528 1.00 88.62 80 TRP A O 1
ATOM 671 N N . VAL A 1 81 ? -10.320 -2.369 3.098 1.00 87.44 81 VAL A N 1
ATOM 672 C CA . VAL A 1 81 ? -11.570 -1.678 3.455 1.00 87.44 81 VAL A CA 1
ATOM 673 C C . VAL A 1 81 ? -12.540 -1.734 2.280 1.00 87.44 81 VAL A C 1
ATOM 675 O O . VAL A 1 81 ? -12.100 -1.591 1.148 1.00 87.44 81 VAL A O 1
ATOM 678 N N . HIS A 1 82 ? -13.837 -1.944 2.523 1.00 82.94 82 HIS A N 1
ATOM 679 C CA . HIS A 1 82 ? -14.826 -2.016 1.445 1.00 82.94 82 HIS A CA 1
ATOM 680 C C . HIS A 1 82 ? -15.246 -0.607 0.975 1.00 82.94 82 HIS A C 1
ATOM 682 O O . HIS A 1 82 ? -15.619 0.206 1.818 1.00 82.94 82 HIS A O 1
ATOM 688 N N . PRO A 1 83 ? -15.263 -0.318 -0.342 1.00 85.62 83 PRO A N 1
ATOM 689 C CA . PRO A 1 83 ? -14.857 -1.208 -1.430 1.00 85.62 83 PRO A CA 1
ATOM 690 C C . PRO A 1 83 ? -13.331 -1.361 -1.495 1.00 85.62 83 PRO A C 1
ATOM 692 O O . PRO A 1 83 ? -12.597 -0.372 -1.428 1.00 85.62 83 PRO A O 1
ATOM 695 N N . ALA A 1 84 ? -12.877 -2.611 -1.624 1.00 89.44 84 ALA A N 1
ATOM 696 C CA . ALA A 1 84 ? -11.457 -2.932 -1.712 1.00 89.44 84 ALA A CA 1
ATOM 697 C C . ALA A 1 84 ? -10.904 -2.443 -3.052 1.00 89.44 84 ALA A C 1
ATOM 699 O O . ALA A 1 84 ? -11.482 -2.710 -4.105 1.00 89.44 84 ALA A O 1
ATOM 700 N N . GLU A 1 85 ? -9.782 -1.732 -3.010 1.00 93.50 85 GLU A N 1
ATOM 701 C CA . GLU A 1 85 ? -9.125 -1.179 -4.188 1.00 93.50 85 GLU A CA 1
ATOM 702 C C . GLU A 1 85 ? -7.650 -1.555 -4.198 1.00 93.50 85 GLU A C 1
ATOM 704 O O . GLU A 1 85 ? -7.017 -1.730 -3.158 1.00 93.50 85 GLU A O 1
ATOM 709 N N . HIS A 1 86 ? -7.082 -1.659 -5.391 1.00 93.56 86 HIS A N 1
ATOM 710 C CA . HIS A 1 86 ? -5.667 -1.930 -5.569 1.00 93.56 86 HIS A CA 1
ATOM 711 C C . HIS A 1 86 ? -5.155 -1.294 -6.857 1.00 93.56 86 HIS A C 1
ATOM 713 O O . HIS A 1 86 ? -5.915 -0.988 -7.777 1.00 93.56 86 HIS A O 1
ATOM 719 N N . GLY A 1 87 ? -3.842 -1.141 -6.958 1.00 92.06 87 GLY A N 1
ATOM 720 C CA . GLY A 1 87 ? -3.216 -0.633 -8.165 1.00 92.06 87 GLY A CA 1
ATOM 721 C C . GLY A 1 87 ? -1.702 -0.628 -8.086 1.00 92.06 87 GLY A C 1
ATOM 722 O O . GLY A 1 87 ? -1.100 -1.050 -7.099 1.00 92.06 87 GLY A O 1
ATOM 723 N N . ARG A 1 88 ? -1.095 -0.120 -9.157 1.00 91.56 88 ARG A N 1
ATOM 724 C CA . ARG A 1 88 ? 0.345 0.098 -9.251 1.00 91.56 88 ARG A CA 1
ATOM 725 C C . ARG A 1 88 ? 0.638 1.569 -9.506 1.00 91.56 88 ARG A C 1
ATOM 727 O O . ARG A 1 88 ? -0.154 2.250 -10.160 1.00 91.56 88 ARG A O 1
ATOM 734 N N . VAL A 1 89 ? 1.742 2.056 -8.959 1.00 92.31 89 VAL A N 1
ATOM 735 C CA . VAL A 1 89 ? 2.208 3.447 -9.019 1.00 92.31 89 VAL A CA 1
ATOM 736 C C . VAL A 1 89 ? 3.733 3.485 -9.092 1.00 92.31 89 VAL A C 1
ATOM 738 O O . VAL A 1 89 ? 4.398 2.484 -8.832 1.00 92.31 89 VAL A O 1
ATOM 741 N N . ASP A 1 90 ? 4.279 4.627 -9.497 1.00 88.38 90 ASP A N 1
ATOM 742 C CA . ASP A 1 90 ? 5.717 4.763 -9.748 1.00 88.38 90 ASP A CA 1
ATOM 743 C C . ASP A 1 90 ? 6.494 5.046 -8.455 1.00 88.38 90 ASP A C 1
ATOM 745 O O . ASP A 1 90 ? 7.684 4.753 -8.365 1.00 88.38 90 ASP A O 1
ATOM 749 N N . THR A 1 91 ? 5.818 5.574 -7.427 1.00 89.94 91 THR A N 1
ATOM 750 C CA . THR A 1 91 ? 6.439 6.005 -6.166 1.00 89.94 91 THR A CA 1
ATOM 751 C C . THR A 1 91 ? 5.690 5.505 -4.929 1.00 89.94 91 THR A C 1
ATOM 753 O O . THR A 1 91 ? 4.471 5.297 -4.938 1.00 89.94 91 THR A O 1
ATOM 756 N N . MET A 1 92 ? 6.420 5.351 -3.821 1.00 87.94 92 MET A N 1
ATOM 757 C CA . MET A 1 92 ? 5.859 4.949 -2.527 1.00 87.94 92 MET A CA 1
ATOM 758 C C . MET A 1 92 ? 4.864 5.993 -1.993 1.00 87.94 92 MET A C 1
ATOM 760 O O . MET A 1 92 ? 3.848 5.657 -1.381 1.00 87.94 92 MET A O 1
ATOM 764 N N . GLU A 1 93 ? 5.139 7.273 -2.220 1.00 90.06 93 GLU A N 1
ATOM 765 C CA . GLU A 1 93 ? 4.322 8.399 -1.776 1.00 90.06 93 GLU A CA 1
ATOM 766 C C . GLU A 1 93 ? 2.945 8.370 -2.440 1.00 90.06 93 GLU A C 1
ATOM 768 O O . GLU A 1 93 ? 1.926 8.514 -1.758 1.00 90.06 93 GLU A O 1
ATOM 773 N N . GLU A 1 94 ? 2.899 8.106 -3.748 1.00 91.50 94 GLU A N 1
ATOM 774 C CA . GLU A 1 94 ? 1.643 7.935 -4.476 1.00 91.50 94 GLU A CA 1
ATOM 775 C C . GLU A 1 94 ? 0.841 6.746 -3.949 1.00 91.50 94 GLU A C 1
ATOM 777 O O . GLU A 1 94 ? -0.374 6.858 -3.769 1.00 91.50 94 GLU A O 1
ATOM 782 N N . ALA A 1 95 ? 1.504 5.626 -3.647 1.00 91.69 95 ALA A N 1
ATOM 783 C CA . ALA A 1 95 ? 0.850 4.441 -3.094 1.00 91.69 95 ALA A CA 1
ATOM 784 C C . ALA A 1 95 ? 0.180 4.772 -1.754 1.00 91.69 95 ALA A C 1
ATOM 786 O O . ALA A 1 95 ? -0.984 4.435 -1.520 1.00 91.69 95 ALA A O 1
ATOM 787 N N . ARG A 1 96 ? 0.891 5.501 -0.888 1.00 89.75 96 ARG A N 1
ATOM 788 C CA . ARG A 1 96 ? 0.379 5.944 0.416 1.00 89.75 96 ARG A CA 1
ATOM 789 C C . ARG A 1 96 ? -0.807 6.883 0.266 1.00 89.75 96 ARG A C 1
ATOM 791 O O . ARG A 1 96 ? -1.792 6.728 0.987 1.00 89.75 96 ARG A O 1
ATOM 798 N N . GLU A 1 97 ? -0.731 7.825 -0.667 1.00 92.00 97 GLU A N 1
ATOM 799 C CA . GLU A 1 97 ? -1.813 8.774 -0.912 1.00 92.00 97 GLU A CA 1
ATOM 800 C C . GLU A 1 97 ? -3.060 8.084 -1.479 1.00 92.00 97 GLU A C 1
ATOM 802 O O . GLU A 1 97 ? -4.180 8.404 -1.078 1.00 92.00 97 GLU A O 1
ATOM 807 N N . LYS A 1 98 ? -2.895 7.081 -2.351 1.00 92.88 98 LYS A N 1
ATOM 808 C CA . LYS A 1 98 ? -4.009 6.258 -2.846 1.00 92.88 98 LYS A CA 1
ATOM 809 C C . LYS A 1 98 ? -4.709 5.516 -1.709 1.00 92.88 98 LYS A C 1
ATOM 811 O O . LYS A 1 98 ? -5.921 5.662 -1.557 1.00 92.88 98 LYS A O 1
ATOM 816 N N . VAL A 1 99 ? -3.954 4.814 -0.859 1.00 90.50 99 VAL A N 1
ATOM 817 C CA . VAL A 1 99 ? -4.513 4.120 0.317 1.00 90.50 99 VAL A CA 1
ATOM 818 C C . VAL A 1 99 ? -5.218 5.110 1.248 1.00 90.50 99 VAL A C 1
ATOM 820 O O . VAL A 1 99 ? -6.335 4.852 1.696 1.00 90.50 99 VAL A O 1
ATOM 823 N N . ARG A 1 100 ? -4.613 6.277 1.501 1.00 89.44 100 ARG A N 1
ATOM 824 C CA . ARG A 1 100 ? -5.202 7.333 2.334 1.00 89.44 100 ARG A CA 1
ATOM 825 C C . ARG A 1 100 ? -6.539 7.825 1.787 1.00 89.44 100 ARG A C 1
ATOM 827 O O . ARG A 1 100 ? -7.493 7.924 2.552 1.00 89.44 100 ARG A O 1
ATOM 834 N N . LYS A 1 101 ? -6.626 8.107 0.485 1.00 91.00 101 LYS A N 1
ATOM 835 C CA . LYS A 1 101 ? -7.865 8.565 -0.163 1.00 91.00 101 LYS A CA 1
ATOM 836 C C . LYS A 1 101 ? -8.991 7.549 -0.029 1.00 91.00 101 LYS A C 1
ATOM 838 O O . LYS A 1 101 ? -10.104 7.935 0.316 1.00 91.00 101 LYS A O 1
ATOM 843 N N . VAL A 1 102 ? -8.700 6.267 -0.254 1.00 89.44 102 VAL A N 1
ATOM 844 C CA . VAL A 1 102 ? -9.702 5.199 -0.124 1.00 89.44 102 VAL A CA 1
ATOM 845 C C . VAL A 1 102 ? -10.197 5.103 1.318 1.00 89.44 102 VAL A C 1
ATOM 847 O O . VAL A 1 102 ? -11.402 5.137 1.545 1.00 89.44 102 VAL A O 1
ATOM 850 N N . VAL A 1 103 ? -9.287 5.067 2.298 1.00 86.81 103 VAL A N 1
ATOM 851 C CA . VAL A 1 103 ? -9.652 4.986 3.722 1.00 86.81 103 VAL A CA 1
ATOM 852 C C . VAL A 1 103 ? -10.486 6.193 4.157 1.00 86.81 103 VAL A C 1
ATOM 854 O O . VAL A 1 103 ? -11.520 6.013 4.790 1.00 86.81 103 VAL A O 1
ATOM 857 N N . LEU A 1 104 ? -10.093 7.415 3.785 1.00 86.81 104 LEU A N 1
ATOM 858 C CA . LEU A 1 104 ? -10.856 8.623 4.122 1.00 86.81 104 LEU A CA 1
ATOM 859 C C . LEU A 1 104 ? -12.243 8.642 3.473 1.00 86.81 104 LEU A C 1
ATOM 861 O O . LEU A 1 104 ? -13.198 9.077 4.109 1.00 86.81 104 LEU A O 1
ATOM 865 N N . ARG A 1 105 ? -12.369 8.157 2.232 1.00 87.94 105 ARG A N 1
ATOM 866 C CA . ARG A 1 105 ? -13.659 8.071 1.540 1.00 87.94 105 ARG A CA 1
ATOM 867 C C . ARG A 1 105 ? -14.603 7.089 2.228 1.00 87.94 105 ARG A C 1
ATOM 869 O O . ARG A 1 105 ? -15.772 7.409 2.378 1.00 87.94 105 ARG A O 1
ATOM 876 N N . VAL A 1 106 ? -14.097 5.924 2.643 1.00 84.44 106 VAL A N 1
ATOM 877 C CA . VAL A 1 106 ? -14.893 4.923 3.372 1.00 84.44 106 VAL A CA 1
ATOM 878 C C . VAL A 1 106 ? -15.396 5.504 4.692 1.00 84.44 106 VAL A C 1
ATOM 880 O O . VAL A 1 106 ? -16.587 5.433 4.965 1.00 84.44 106 VAL A O 1
ATOM 883 N N . LEU A 1 107 ? -14.525 6.170 5.453 1.00 80.12 107 LEU A N 1
ATOM 884 C CA . LEU A 1 107 ? -14.914 6.817 6.710 1.00 80.12 107 LEU A CA 1
ATOM 885 C C . LEU A 1 107 ? -15.977 7.905 6.508 1.00 80.12 107 LEU A C 1
ATOM 887 O O . LEU A 1 107 ? -16.901 8.001 7.300 1.00 80.12 107 LEU A O 1
ATOM 891 N N . ALA A 1 108 ? -15.867 8.700 5.441 1.00 80.50 108 ALA A N 1
ATOM 892 C CA . ALA A 1 108 ? -16.840 9.747 5.130 1.00 80.50 108 ALA A CA 1
ATOM 893 C C . ALA A 1 108 ? -18.198 9.209 4.640 1.00 80.50 108 ALA A C 1
ATOM 895 O O . ALA A 1 108 ? -19.152 9.974 4.565 1.00 80.50 108 ALA A O 1
ATOM 896 N N . SER A 1 109 ? -18.280 7.930 4.256 1.00 73.44 109 SER A N 1
ATOM 897 C CA . SER A 1 109 ? -19.531 7.278 3.840 1.00 73.44 109 SER A CA 1
ATOM 898 C C . SER A 1 109 ? -20.246 6.520 4.962 1.00 73.44 109 SER A C 1
ATOM 900 O O . SER A 1 109 ? -21.324 5.983 4.724 1.00 73.44 109 SER A O 1
ATOM 902 N N . GLU A 1 110 ? -19.638 6.430 6.149 1.00 62.56 110 GLU A N 1
ATOM 903 C CA . GLU A 1 110 ? -20.216 5.776 7.334 1.00 62.56 110 GLU A CA 1
ATOM 904 C C . GLU A 1 110 ? -20.963 6.759 8.269 1.00 62.56 110 GLU A C 1
ATOM 906 O O . GLU A 1 110 ? -21.541 6.308 9.259 1.00 62.56 110 GLU A O 1
ATOM 911 N N . ASP A 1 111 ? -20.974 8.061 7.944 1.00 48.59 111 ASP A N 1
ATOM 912 C CA . ASP A 1 111 ? -21.804 9.123 8.556 1.00 48.59 111 ASP A CA 1
ATOM 913 C C . ASP A 1 111 ? -23.114 9.341 7.770 1.00 48.59 111 ASP A C 1
ATOM 915 O O . ASP A 1 111 ? -24.154 9.620 8.414 1.00 48.59 111 ASP A O 1
#

pLDDT: mean 72.29, std 20.87, range [30.48, 94.25]